Protein AF-A0A658KJU1-F1 (afdb_monomer_lite)

Secondary structure (DSSP, 8-state):
-PPPHHHHHHHHHHHTT---HHHHHHHHT--HHHHHHHHHHHHHHHTT--TT---------HHHHHHHHHHHHHHHHTT--

Structure (mmCIF, N/CA/C/O backbone):
data_AF-A0A658KJU1-F1
#
_entry.id   AF-A0A658KJU1-F1
#
loop_
_atom_site.group_PDB
_atom_site.id
_atom_site.type_symbol
_atom_site.label_atom_id
_atom_site.label_alt_id
_atom_site.label_comp_id
_atom_site.label_asym_id
_atom_site.label_entity_id
_atom_site.label_seq_id
_atom_site.pdbx_PDB_ins_code
_atom_site.Cartn_x
_atom_site.Cartn_y
_atom_site.Cartn_z
_atom_site.occupancy
_atom_site.B_iso_or_equiv
_atom_site.auth_seq_id
_atom_site.auth_comp_id
_atom_site.auth_asym_id
_atom_site.auth_atom_id
_atom_site.pdbx_PDB_model_num
ATOM 1 N N . ARG A 1 1 ? 2.192 -12.283 10.525 1.00 68.25 1 ARG A N 1
ATOM 2 C CA . ARG A 1 1 ? 1.543 -11.504 11.616 1.00 68.25 1 ARG A CA 1
ATOM 3 C C . ARG A 1 1 ? 0.092 -11.188 11.262 1.00 68.25 1 ARG A C 1
ATOM 5 O O . ARG A 1 1 ? -0.146 -10.714 10.146 1.00 68.25 1 ARG A O 1
ATOM 12 N N . ALA A 1 2 ? -0.828 -11.460 12.189 1.00 81.81 2 ALA A N 1
ATOM 13 C CA . ALA A 1 2 ? -2.234 -11.064 12.103 1.00 81.81 2 ALA A CA 1
ATOM 14 C C . ALA A 1 2 ? -2.390 -9.531 12.139 1.00 81.81 2 ALA A C 1
ATOM 16 O O . ALA A 1 2 ? -1.484 -8.821 12.590 1.00 81.81 2 ALA A O 1
ATOM 17 N N . PHE A 1 3 ? -3.500 -9.023 11.609 1.00 88.50 3 PHE A N 1
ATOM 18 C CA . PHE A 1 3 ? -3.851 -7.605 11.690 1.00 88.50 3 PHE A CA 1
ATOM 19 C C . PHE A 1 3 ? -4.509 -7.316 13.043 1.00 88.50 3 PHE A C 1
ATOM 21 O O . PHE A 1 3 ? -5.228 -8.162 13.560 1.00 88.50 3 PHE A O 1
ATOM 28 N N . SER A 1 4 ? -4.235 -6.148 13.627 1.00 93.12 4 SER A N 1
ATOM 29 C CA . SER A 1 4 ? -4.944 -5.696 14.830 1.00 93.12 4 SER A CA 1
ATOM 30 C C . SER A 1 4 ? -6.346 -5.203 14.483 1.00 93.12 4 SER A C 1
ATOM 32 O O . SER A 1 4 ? -6.574 -4.792 13.345 1.00 93.12 4 SER A O 1
ATOM 34 N N . ASP A 1 5 ? -7.239 -5.116 15.468 1.00 95.38 5 ASP A N 1
ATOM 35 C CA . ASP A 1 5 ? -8.601 -4.598 15.262 1.00 95.38 5 ASP A CA 1
ATOM 36 C C . ASP A 1 5 ? -8.599 -3.192 14.659 1.00 95.38 5 ASP A C 1
ATOM 38 O O . ASP A 1 5 ? -9.278 -2.935 13.671 1.00 95.38 5 ASP A O 1
ATOM 42 N N . ARG A 1 6 ? -7.722 -2.302 15.149 1.00 95.62 6 ARG A N 1
ATOM 43 C CA . ARG A 1 6 ? -7.532 -0.965 14.555 1.00 95.62 6 ARG A CA 1
ATOM 44 C C . ARG A 1 6 ? -7.107 -1.018 13.085 1.00 95.62 6 ARG A C 1
ATOM 46 O O . ARG A 1 6 ? -7.541 -0.186 12.295 1.00 95.62 6 ARG A O 1
ATOM 53 N N . SER A 1 7 ? -6.284 -1.997 12.704 1.00 94.06 7 SER A N 1
ATOM 54 C CA . SER A 1 7 ? -5.904 -2.193 11.300 1.00 94.06 7 SER A CA 1
ATOM 55 C C . SER A 1 7 ? -7.089 -2.693 10.470 1.00 94.06 7 SER A C 1
ATOM 57 O O . SER A 1 7 ? -7.304 -2.222 9.359 1.00 94.06 7 SER A O 1
ATOM 59 N N . ILE A 1 8 ? -7.881 -3.623 11.003 1.00 95.38 8 ILE A N 1
ATOM 60 C CA . ILE A 1 8 ? -9.073 -4.140 10.321 1.00 95.38 8 ILE A CA 1
ATOM 61 C C . ILE A 1 8 ? -10.090 -3.009 10.110 1.00 95.38 8 ILE A C 1
ATOM 63 O O . ILE A 1 8 ? -10.587 -2.843 8.996 1.00 95.38 8 ILE A O 1
ATOM 67 N N . SER A 1 9 ? -10.326 -2.171 11.123 1.00 97.44 9 SER A N 1
ATOM 68 C CA . SER A 1 9 ? -11.200 -0.997 11.012 1.00 97.44 9 SER A CA 1
ATOM 69 C C . SER A 1 9 ? -10.692 0.008 9.977 1.00 97.44 9 SER A C 1
ATOM 71 O O . SER A 1 9 ? -11.462 0.428 9.116 1.00 97.44 9 SER A O 1
ATOM 73 N N . ALA A 1 10 ? -9.395 0.339 9.984 1.00 97.38 10 ALA A N 1
ATOM 74 C CA . ALA A 1 10 ? -8.813 1.247 8.990 1.00 97.38 10 ALA A CA 1
ATOM 75 C C . ALA A 1 10 ? -8.953 0.695 7.561 1.00 97.38 10 ALA A C 1
ATOM 77 O O . ALA A 1 10 ? -9.289 1.432 6.636 1.00 97.38 10 ALA A O 1
ATOM 78 N N . ALA A 1 11 ? -8.745 -0.611 7.377 1.00 96.06 11 ALA A N 1
ATOM 79 C CA . ALA A 1 11 ? -8.927 -1.273 6.090 1.00 96.06 11 ALA A CA 1
ATOM 80 C C . ALA A 1 11 ? -10.382 -1.276 5.625 1.00 96.06 11 ALA A C 1
ATOM 82 O O . ALA A 1 11 ? -10.632 -1.021 4.450 1.00 96.06 11 ALA A O 1
ATOM 83 N N . ARG A 1 12 ? -11.343 -1.501 6.527 1.00 97.06 12 ARG A N 1
ATOM 84 C CA . ARG A 1 12 ? -12.771 -1.401 6.207 1.00 97.06 12 ARG A CA 1
ATOM 85 C C . ARG A 1 12 ? -13.136 0.009 5.744 1.00 97.06 12 ARG A C 1
ATOM 87 O O . ARG A 1 12 ? -13.808 0.143 4.725 1.00 97.06 12 ARG A O 1
ATOM 94 N N . LEU A 1 13 ? -12.688 1.045 6.454 1.00 98.12 13 LEU A N 1
ATOM 95 C CA . LEU A 1 13 ? -12.972 2.435 6.083 1.00 98.12 13 LEU A CA 1
ATOM 96 C C . LEU A 1 13 ? -12.487 2.743 4.661 1.00 98.12 13 LEU A C 1
ATOM 98 O O . LEU A 1 13 ? -13.255 3.255 3.854 1.00 98.12 13 LEU A O 1
ATOM 102 N N . VAL A 1 14 ? -11.253 2.360 4.327 1.00 97.19 14 VAL A N 1
ATOM 103 C CA . VAL A 1 14 ? -10.671 2.662 3.011 1.00 97.19 14 VAL A CA 1
ATOM 104 C C . VAL A 1 14 ? -11.232 1.770 1.902 1.00 97.19 14 VAL A C 1
ATOM 106 O O . VAL A 1 14 ? -11.675 2.264 0.871 1.00 97.19 14 VAL A O 1
ATOM 109 N N . LEU A 1 15 ? -11.200 0.450 2.084 1.00 93.94 15 LEU A N 1
ATOM 110 C CA . LEU A 1 15 ? -11.442 -0.509 0.999 1.00 93.94 15 LEU A CA 1
ATOM 111 C C . LEU A 1 15 ? -12.920 -0.867 0.816 1.00 93.94 15 LEU A C 1
ATOM 113 O O . LEU A 1 15 ? -13.284 -1.357 -0.247 1.00 93.94 15 LEU A O 1
ATOM 117 N N . VAL A 1 16 ? -13.755 -0.660 1.839 1.00 95.56 16 VAL A N 1
ATOM 118 C CA . VAL A 1 16 ? -15.186 -1.009 1.800 1.00 95.56 16 VAL A CA 1
ATOM 119 C C . VAL A 1 16 ? -16.056 0.243 1.779 1.00 95.56 16 VAL A C 1
ATOM 121 O O . VAL A 1 16 ? -17.004 0.305 1.006 1.00 95.56 16 VAL A O 1
ATOM 124 N N . MET A 1 17 ? -15.736 1.241 2.608 1.00 97.38 17 MET A N 1
ATOM 125 C CA . MET A 1 17 ? -16.551 2.458 2.739 1.00 97.38 17 MET A CA 1
ATOM 126 C C . MET A 1 17 ? -16.080 3.612 1.842 1.00 97.38 17 MET A C 1
ATOM 128 O O . MET A 1 17 ? -16.748 4.638 1.783 1.00 97.38 17 MET A O 1
ATOM 132 N N . GLY A 1 18 ? -14.944 3.463 1.152 1.00 96.12 18 GLY A N 1
ATOM 133 C CA . GLY A 1 18 ? -14.418 4.472 0.229 1.00 96.12 18 GLY A CA 1
ATOM 134 C C . GLY A 1 18 ? -13.810 5.708 0.900 1.00 96.12 18 GLY A C 1
ATOM 135 O O . GLY A 1 18 ? -13.590 6.710 0.223 1.00 96.12 18 GLY A O 1
ATOM 136 N N . ALA A 1 19 ? -13.526 5.657 2.206 1.00 97.44 19 ALA A N 1
ATOM 137 C CA . ALA A 1 19 ? -12.865 6.753 2.905 1.00 97.44 19 ALA A CA 1
ATOM 138 C C . ALA A 1 19 ? -11.430 6.948 2.394 1.00 97.44 19 ALA A C 1
ATOM 140 O O . ALA A 1 19 ? -10.720 5.998 2.046 1.00 97.44 19 ALA A O 1
ATOM 141 N N . SER A 1 20 ? -10.953 8.187 2.418 1.00 97.50 20 SER A N 1
ATOM 142 C CA . SER A 1 20 ? -9.549 8.483 2.166 1.00 97.50 20 SER A CA 1
ATOM 143 C C . SER A 1 20 ? -8.653 7.925 3.280 1.00 97.50 20 SER A C 1
ATOM 145 O O . SER A 1 20 ? -9.058 7.731 4.428 1.00 97.50 20 SER A O 1
ATOM 147 N N . VAL A 1 21 ? -7.369 7.729 2.965 1.00 96.19 21 VAL A N 1
ATOM 148 C CA . VAL A 1 21 ? -6.355 7.308 3.952 1.00 96.19 21 VAL A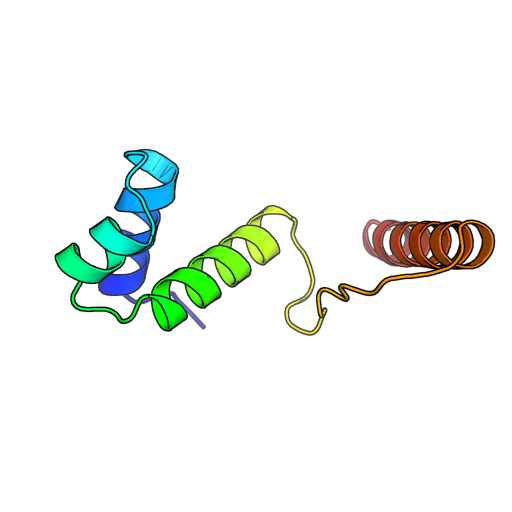 CA 1
ATOM 149 C C . VAL A 1 21 ? -6.256 8.294 5.122 1.00 96.19 21 VAL A C 1
ATOM 151 O O . VAL A 1 21 ? -5.984 7.893 6.252 1.00 96.19 21 VAL A O 1
ATOM 154 N N . SER A 1 22 ? -6.478 9.583 4.857 1.00 97.25 22 SER A N 1
ATOM 155 C CA . SER A 1 22 ? -6.448 10.635 5.872 1.00 97.25 22 SER A CA 1
ATOM 1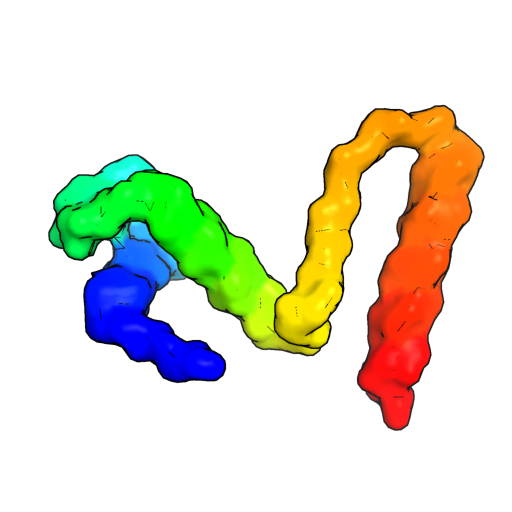56 C C . SER A 1 22 ? -7.615 10.523 6.850 1.00 97.25 22 SER A C 1
ATOM 158 O O . SER A 1 22 ? -7.387 10.615 8.054 1.00 97.25 22 SER A O 1
ATOM 160 N N . GLU A 1 23 ? -8.829 10.294 6.347 1.00 98.00 23 GLU A N 1
ATOM 161 C CA . GLU A 1 23 ? -10.029 10.099 7.172 1.00 98.00 23 GLU A CA 1
ATOM 162 C C . GLU A 1 23 ? -9.915 8.818 7.997 1.00 98.00 23 GLU A C 1
ATOM 164 O O . GLU A 1 23 ? -10.106 8.844 9.208 1.00 98.00 23 GLU A O 1
ATOM 169 N N . ALA A 1 24 ? -9.488 7.712 7.384 1.00 97.88 24 ALA A N 1
ATOM 170 C CA . ALA A 1 24 ? -9.295 6.454 8.099 1.00 97.88 24 ALA A CA 1
ATOM 171 C C . ALA A 1 24 ? -8.224 6.550 9.199 1.00 97.88 24 ALA A C 1
ATOM 173 O O . ALA A 1 24 ? -8.365 5.942 10.261 1.00 97.88 24 ALA A O 1
ATOM 174 N N . ALA A 1 25 ? -7.149 7.307 8.964 1.00 97.94 25 ALA A N 1
ATOM 175 C CA . ALA A 1 25 ? -6.118 7.565 9.967 1.00 97.94 25 ALA A CA 1
ATOM 176 C C . ALA A 1 25 ? -6.675 8.348 11.165 1.00 97.94 25 ALA A C 1
ATOM 178 O O . ALA A 1 25 ? -6.440 7.951 12.307 1.00 97.94 25 ALA A O 1
ATOM 179 N N . LEU A 1 26 ? -7.446 9.408 10.898 1.00 97.75 26 LEU A N 1
ATOM 180 C CA . LEU A 1 26 ? -8.114 10.207 11.925 1.00 97.75 26 LEU A CA 1
ATOM 181 C C . LEU A 1 26 ? -9.060 9.335 12.766 1.00 97.75 26 LEU A C 1
ATOM 183 O O . LEU A 1 26 ? -8.912 9.273 13.983 1.00 97.75 26 LEU A O 1
ATOM 187 N N . GLU A 1 27 ? -9.953 8.596 12.107 1.00 97.31 27 GLU A N 1
ATOM 188 C CA . GLU A 1 27 ? -11.015 7.813 12.751 1.00 97.31 27 GLU A CA 1
ATOM 189 C C . GLU A 1 27 ? -10.476 6.658 13.608 1.00 97.31 27 GLU A C 1
ATOM 191 O O . GLU A 1 27 ? -11.053 6.281 14.624 1.00 97.31 27 GLU A O 1
ATOM 196 N N . THR A 1 28 ? -9.333 6.084 13.224 1.00 96.56 28 THR A N 1
ATOM 197 C CA . THR A 1 28 ? -8.730 4.946 13.941 1.00 96.56 28 THR A CA 1
ATOM 198 C C . THR A 1 28 ? -7.624 5.338 14.921 1.00 96.56 28 THR A C 1
ATOM 200 O O . THR A 1 28 ? -7.059 4.467 15.595 1.00 96.56 28 THR A O 1
ATOM 203 N N . GLY A 1 29 ? -7.281 6.627 14.997 1.00 96.81 29 GLY A N 1
ATOM 204 C CA . GLY A 1 29 ? -6.148 7.126 15.781 1.00 96.81 29 GLY A CA 1
ATOM 205 C C . GLY A 1 29 ? -4.795 6.571 15.317 1.00 96.81 29 GLY A C 1
ATOM 206 O O . GLY A 1 29 ? -3.861 6.455 16.114 1.00 96.81 29 GLY A O 1
ATOM 207 N N . LEU A 1 30 ? -4.685 6.161 14.051 1.00 96.50 30 LEU A N 1
ATOM 208 C CA . LEU A 1 30 ? -3.442 5.691 13.440 1.00 96.50 30 LEU A CA 1
ATOM 209 C C . LEU A 1 30 ? -2.765 6.832 12.679 1.00 96.50 30 LEU A C 1
ATOM 211 O O . LEU A 1 30 ? -3.405 7.763 12.204 1.00 96.50 30 LEU A O 1
ATOM 215 N N . THR A 1 31 ? -1.448 6.746 12.487 1.00 97.62 31 THR A N 1
ATOM 216 C CA . THR A 1 31 ? -0.774 7.686 11.584 1.00 97.62 31 THR A CA 1
ATOM 217 C C . THR A 1 31 ? -1.063 7.318 10.129 1.00 97.62 31 THR A C 1
ATOM 219 O O . THR A 1 31 ? -1.178 6.138 9.779 1.00 97.62 31 THR A O 1
ATOM 222 N N . ARG A 1 32 ? -1.093 8.315 9.236 1.00 96.94 32 ARG A N 1
ATOM 223 C CA . ARG A 1 32 ? -1.272 8.090 7.788 1.00 96.94 32 ARG A CA 1
ATOM 224 C C . ARG A 1 32 ? -0.250 7.102 7.219 1.00 96.94 32 ARG A C 1
ATOM 226 O O . ARG A 1 32 ? -0.595 6.279 6.380 1.00 96.94 32 ARG A O 1
ATOM 233 N N . GLN A 1 33 ? 0.992 7.134 7.710 1.00 95.62 33 GLN A N 1
ATOM 234 C CA . GLN A 1 33 ? 2.041 6.194 7.302 1.00 95.62 33 GLN A CA 1
ATOM 235 C C . GLN A 1 33 ? 1.708 4.745 7.672 1.00 95.62 33 GLN A C 1
ATOM 237 O O . GLN A 1 33 ? 1.960 3.837 6.880 1.00 95.62 33 GLN A O 1
ATOM 242 N N . VAL A 1 34 ? 1.135 4.515 8.857 1.00 95.00 34 VAL A N 1
ATOM 243 C CA . VAL A 1 34 ? 0.705 3.176 9.278 1.00 95.00 34 VAL A CA 1
ATOM 244 C C . VAL A 1 34 ? -0.433 2.684 8.390 1.00 95.00 34 VAL A C 1
ATOM 246 O O . VAL A 1 34 ? -0.363 1.553 7.913 1.00 95.00 34 VAL A O 1
ATOM 249 N N . VAL A 1 35 ? -1.427 3.530 8.103 1.00 96.06 35 VAL A N 1
ATOM 250 C CA . VAL A 1 35 ? -2.537 3.175 7.202 1.00 96.06 35 VAL A CA 1
ATOM 251 C C . VAL A 1 35 ? -2.024 2.894 5.784 1.00 96.06 35 VAL A C 1
ATOM 253 O O . VAL A 1 35 ? -2.390 1.879 5.198 1.00 96.06 35 VAL A O 1
ATOM 256 N N . HIS A 1 36 ? -1.093 3.696 5.260 1.00 94.19 36 HIS A N 1
ATOM 257 C CA . HIS A 1 36 ? -0.454 3.437 3.963 1.00 94.19 36 HIS A CA 1
ATOM 258 C C . HIS A 1 36 ? 0.264 2.084 3.914 1.00 94.19 36 HIS A C 1
ATOM 260 O O . HIS A 1 36 ? 0.020 1.285 3.008 1.00 9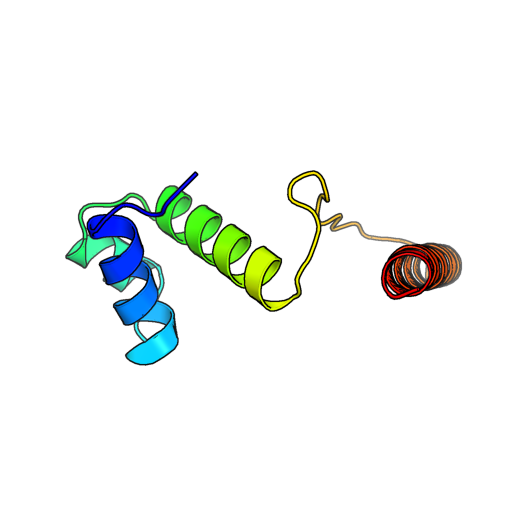4.19 36 HIS A O 1
ATOM 266 N N . ARG A 1 37 ? 1.127 1.791 4.896 1.00 92.44 37 ARG A N 1
ATOM 267 C CA . ARG A 1 37 ? 1.832 0.499 4.964 1.00 92.44 37 ARG A CA 1
ATOM 268 C C . ARG A 1 37 ? 0.858 -0.664 5.128 1.00 92.44 37 ARG A C 1
ATOM 270 O O . ARG A 1 37 ? 1.092 -1.742 4.589 1.00 92.44 37 ARG A O 1
ATOM 277 N N . LEU A 1 38 ? -0.231 -0.459 5.865 1.00 93.81 38 LEU A N 1
ATOM 278 C CA . LEU A 1 38 ? -1.293 -1.444 6.007 1.00 93.81 38 LEU A CA 1
ATOM 279 C C . LEU A 1 38 ? -1.963 -1.738 4.659 1.00 93.81 38 LEU A C 1
ATOM 281 O O . LEU A 1 38 ? -2.073 -2.911 4.308 1.00 93.81 38 LEU A O 1
ATOM 285 N N . MET A 1 39 ? -2.347 -0.714 3.888 1.00 93.12 39 MET A N 1
ATOM 286 C CA . MET A 1 39 ? -2.941 -0.903 2.556 1.00 93.12 39 MET A CA 1
ATOM 287 C C . MET A 1 39 ? -1.985 -1.642 1.620 1.00 93.12 39 MET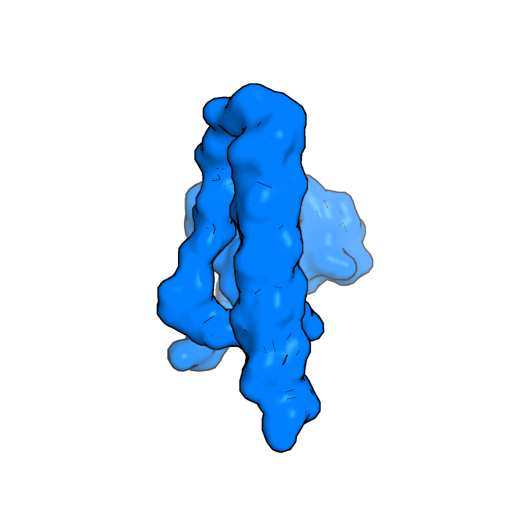 A C 1
ATOM 289 O O . MET A 1 39 ? -2.401 -2.581 0.945 1.00 93.12 39 MET A O 1
ATOM 293 N N . ALA A 1 40 ? -0.697 -1.281 1.630 1.00 89.38 40 ALA A N 1
ATOM 294 C CA . ALA A 1 40 ? 0.324 -1.970 0.844 1.00 89.38 40 ALA A CA 1
ATOM 295 C C . ALA A 1 40 ? 0.418 -3.461 1.211 1.00 89.38 40 ALA A C 1
ATOM 297 O O . ALA A 1 40 ? 0.420 -4.316 0.332 1.00 89.38 40 ALA A O 1
ATOM 298 N N . ARG A 1 41 ? 0.412 -3.791 2.509 1.00 88.75 41 ARG A N 1
ATOM 299 C CA . ARG A 1 41 ? 0.440 -5.185 2.985 1.00 88.75 41 ARG A CA 1
ATOM 300 C C . ARG A 1 41 ? -0.822 -5.970 2.636 1.00 88.75 41 ARG A C 1
ATOM 302 O O . ARG A 1 41 ? -0.728 -7.167 2.385 1.00 88.75 41 ARG A O 1
ATOM 309 N N . ILE A 1 42 ? -1.993 -5.336 2.681 1.00 89.00 42 ILE A N 1
ATOM 310 C CA . ILE A 1 42 ? -3.254 -5.981 2.291 1.00 89.00 42 ILE A CA 1
ATOM 311 C C . ILE A 1 42 ? -3.254 -6.244 0.788 1.00 89.00 42 ILE A C 1
ATOM 313 O O . ILE A 1 42 ? -3.547 -7.360 0.382 1.00 89.00 42 ILE A O 1
ATOM 317 N N . ARG A 1 43 ? -2.849 -5.264 -0.025 1.00 84.94 43 ARG A N 1
ATOM 318 C CA . ARG A 1 43 ? -2.743 -5.431 -1.477 1.00 84.94 43 ARG A CA 1
ATOM 319 C C . ARG A 1 43 ? -1.749 -6.523 -1.858 1.00 84.94 43 ARG A C 1
ATOM 321 O O . ARG A 1 43 ? -2.109 -7.390 -2.637 1.00 84.94 43 ARG A O 1
ATOM 328 N N . ALA A 1 44 ? -0.573 -6.547 -1.229 1.00 82.88 44 ALA A N 1
ATOM 329 C CA . ALA A 1 44 ? 0.402 -7.615 -1.432 1.00 82.88 44 ALA A CA 1
ATOM 330 C C . ALA A 1 44 ? -0.205 -8.997 -1.151 1.00 82.88 44 ALA A C 1
ATOM 332 O O . ALA A 1 44 ? -0.010 -9.910 -1.935 1.00 82.88 44 ALA A O 1
ATOM 333 N N . ARG A 1 45 ? -1.012 -9.143 -0.090 1.00 81.94 45 ARG A N 1
ATOM 334 C CA . ARG A 1 45 ? -1.736 -10.397 0.176 1.00 81.94 45 ARG A CA 1
ATOM 335 C C . ARG A 1 45 ? -2.819 -10.724 -0.846 1.00 81.94 45 ARG A C 1
ATOM 337 O O . ARG A 1 45 ? -3.001 -11.894 -1.146 1.00 81.94 45 ARG A O 1
ATOM 344 N N . LEU A 1 46 ? -3.558 -9.729 -1.334 1.00 80.88 46 LEU A N 1
ATOM 345 C CA . LEU A 1 46 ? -4.597 -9.936 -2.351 1.00 80.88 46 LEU A CA 1
ATOM 346 C C . LEU A 1 46 ? -3.996 -10.356 -3.695 1.00 80.88 46 LEU A C 1
ATOM 348 O O . LEU A 1 46 ? -4.566 -11.188 -4.387 1.00 80.88 46 LEU A O 1
ATOM 352 N N . GLU A 1 47 ? -2.834 -9.805 -4.034 1.00 79.88 47 GLU A N 1
ATOM 353 C CA . GLU A 1 47 ? -2.033 -10.180 -5.205 1.00 79.88 47 GLU A CA 1
ATOM 354 C C . GLU A 1 47 ? -1.176 -11.434 -4.946 1.00 79.88 47 GLU A C 1
ATOM 356 O O . GLU A 1 47 ? -0.343 -11.802 -5.771 1.00 79.88 47 GLU A O 1
ATOM 361 N N . ASP A 1 48 ? -1.363 -12.065 -3.782 1.00 76.50 48 ASP A N 1
ATOM 362 C CA . ASP A 1 48 ? -0.610 -13.208 -3.279 1.00 76.50 48 ASP A CA 1
ATOM 363 C C . ASP A 1 48 ? 0.915 -12.994 -3.275 1.00 76.50 48 ASP A C 1
ATOM 365 O O . ASP A 1 48 ? 1.656 -13.956 -3.188 1.00 76.50 48 ASP A O 1
ATOM 369 N N . LEU A 1 49 ? 1.438 -11.769 -3.374 1.00 76.62 49 LEU A N 1
ATOM 370 C CA . LEU A 1 49 ? 2.874 -11.480 -3.470 1.00 76.62 49 LEU A CA 1
ATOM 371 C C . LEU A 1 49 ? 3.645 -11.955 -2.224 1.00 76.62 49 LEU A C 1
ATOM 373 O O . LEU A 1 49 ? 3.139 -11.827 -1.101 1.00 76.62 49 LEU A O 1
ATOM 377 N N . PRO A 1 50 ? 4.888 -12.459 -2.378 1.00 77.12 50 PRO A N 1
ATOM 378 C CA . PRO A 1 50 ? 5.692 -12.880 -1.239 1.00 77.12 50 PRO A CA 1
ATOM 379 C C . PRO A 1 50 ? 5.987 -11.701 -0.314 1.00 77.12 50 PRO A C 1
ATOM 381 O O . PRO A 1 50 ? 6.129 -10.555 -0.744 1.00 77.12 50 PRO A O 1
ATOM 384 N N . ALA A 1 51 ? 6.077 -11.982 0.985 1.00 70.81 51 ALA A N 1
ATOM 385 C CA . ALA A 1 51 ? 6.231 -10.942 2.000 1.00 70.81 51 ALA A CA 1
ATOM 386 C C . ALA A 1 51 ? 7.573 -10.190 1.917 1.00 70.81 51 ALA A C 1
ATOM 388 O O . ALA A 1 51 ? 7.687 -9.098 2.472 1.00 70.81 51 ALA A O 1
ATOM 389 N N . ASP A 1 52 ? 8.570 -10.783 1.266 1.00 80.62 52 ASP A N 1
ATOM 390 C CA . ASP A 1 52 ? 9.916 -10.260 1.033 1.00 80.62 52 ASP A CA 1
ATOM 391 C C . ASP A 1 52 ? 10.057 -9.524 -0.308 1.00 80.62 52 ASP A C 1
ATOM 393 O O . ASP A 1 52 ? 11.116 -8.965 -0.595 1.00 80.62 52 ASP A O 1
ATOM 397 N N . TRP A 1 53 ? 8.999 -9.469 -1.121 1.00 83.50 53 TRP A N 1
ATOM 398 C CA . TRP A 1 53 ? 9.030 -8.719 -2.369 1.00 83.50 53 TRP A CA 1
ATOM 399 C C . TRP A 1 53 ? 8.880 -7.224 -2.126 1.00 83.50 53 TRP A C 1
ATOM 401 O O . TRP A 1 53 ? 8.047 -6.757 -1.345 1.00 83.50 53 TRP A O 1
ATOM 411 N N . VAL A 1 54 ? 9.689 -6.459 -2.851 1.00 81.50 54 VAL A N 1
ATOM 412 C CA . VAL A 1 54 ? 9.740 -5.004 -2.751 1.00 81.50 54 VAL A CA 1
ATOM 413 C C . VAL A 1 54 ? 9.247 -4.403 -4.057 1.00 81.50 54 VAL A C 1
ATOM 415 O O . VAL A 1 54 ? 9.714 -4.761 -5.138 1.00 81.50 54 VAL A O 1
ATOM 418 N N . LYS A 1 55 ? 8.312 -3.455 -3.961 1.00 82.31 55 LYS A N 1
ATOM 419 C CA . LYS A 1 55 ? 7.921 -2.639 -5.110 1.00 82.31 55 LYS A CA 1
ATOM 420 C C . LYS A 1 55 ? 9.061 -1.676 -5.439 1.00 82.31 55 LYS A C 1
ATOM 422 O O . LYS A 1 55 ? 9.424 -0.850 -4.604 1.00 82.31 55 LYS A O 1
ATOM 427 N N . VAL A 1 56 ? 9.588 -1.771 -6.653 1.00 86.25 56 VAL A N 1
ATOM 428 C CA . VAL A 1 56 ? 10.599 -0.848 -7.177 1.00 86.25 56 VAL A CA 1
ATOM 429 C C . VAL A 1 56 ? 9.899 0.201 -8.041 1.00 86.25 56 VAL A C 1
ATOM 431 O O . VAL A 1 56 ? 9.177 -0.148 -8.972 1.00 86.25 56 VAL A O 1
ATOM 434 N N . GLU A 1 57 ? 10.101 1.481 -7.731 1.00 88.81 57 GLU A N 1
ATOM 435 C CA . GLU A 1 57 ? 9.643 2.616 -8.543 1.00 88.81 57 GLU A CA 1
ATOM 436 C C . GLU A 1 57 ? 10.870 3.418 -8.992 1.00 88.81 57 GLU A C 1
ATOM 438 O O . GLU A 1 57 ? 11.592 3.965 -8.159 1.00 88.81 57 GLU A O 1
ATOM 443 N N . ALA A 1 58 ? 11.135 3.451 -10.301 1.00 91.56 58 ALA A N 1
ATOM 444 C CA . ALA A 1 58 ? 12.294 4.127 -10.880 1.00 91.56 58 ALA A CA 1
ATOM 445 C C . ALA A 1 58 ? 11.987 4.657 -12.288 1.00 91.56 58 ALA A C 1
ATOM 447 O O . ALA A 1 58 ? 11.222 4.048 -13.037 1.00 91.56 58 ALA A O 1
ATOM 448 N N . TRP A 1 59 ? 12.623 5.771 -12.657 1.00 95.75 59 TRP A N 1
ATOM 449 C CA . TRP A 1 59 ? 12.622 6.275 -14.029 1.00 95.75 59 TRP A CA 1
ATOM 450 C C . TRP A 1 59 ? 13.713 5.572 -14.833 1.00 95.75 59 TRP A C 1
ATOM 452 O O . TRP A 1 59 ? 14.875 5.571 -14.430 1.00 95.75 59 TRP A O 1
ATOM 462 N N . LEU A 1 60 ? 13.337 4.978 -15.964 1.00 96.06 60 LEU A N 1
ATOM 463 C CA . LEU A 1 60 ? 14.224 4.182 -16.808 1.00 96.06 60 LEU A CA 1
ATOM 464 C C . LEU A 1 60 ? 14.037 4.573 -18.282 1.00 96.06 60 LEU A C 1
ATOM 466 O O . LEU A 1 60 ? 12.918 4.908 -18.682 1.00 96.06 60 LEU A O 1
ATOM 470 N N . PRO A 1 61 ? 15.089 4.497 -19.116 1.00 97.69 61 PRO A N 1
ATOM 471 C CA . PRO A 1 61 ? 14.932 4.533 -20.565 1.00 97.69 61 PRO A CA 1
ATOM 472 C C . PRO A 1 61 ? 13.994 3.408 -21.047 1.00 97.69 61 PRO A C 1
ATOM 474 O O . PRO A 1 61 ? 13.988 2.335 -20.436 1.00 97.69 61 PRO A O 1
ATOM 477 N N . PRO A 1 62 ? 13.249 3.589 -22.156 1.00 96.06 62 PRO A N 1
ATOM 478 C CA . PRO A 1 62 ? 12.225 2.632 -22.591 1.00 96.06 62 PRO A CA 1
ATOM 479 C C . PRO A 1 62 ? 12.708 1.181 -22.728 1.00 96.06 62 PRO A C 1
ATOM 481 O O . PRO A 1 62 ? 12.001 0.267 -22.316 1.00 96.06 62 PRO A O 1
ATOM 484 N N . ALA A 1 63 ? 13.922 0.969 -23.249 1.00 93.38 63 ALA A N 1
ATOM 485 C CA . ALA A 1 63 ? 14.504 -0.368 -23.383 1.00 93.38 63 ALA A CA 1
ATOM 486 C C . ALA A 1 63 ? 14.685 -1.056 -22.016 1.00 93.38 63 ALA A C 1
ATOM 488 O O . ALA A 1 63 ? 14.160 -2.143 -21.796 1.00 93.38 63 ALA A O 1
ATOM 489 N N . ALA A 1 64 ? 15.314 -0.365 -21.059 1.00 95.62 64 ALA A N 1
ATOM 490 C CA . ALA A 1 64 ? 15.534 -0.888 -19.712 1.00 95.62 64 ALA A CA 1
ATOM 491 C C . ALA A 1 64 ? 14.220 -1.109 -18.941 1.00 95.62 64 ALA A C 1
ATOM 493 O O . ALA A 1 64 ? 14.109 -2.045 -18.151 1.00 95.62 64 ALA A O 1
ATOM 494 N N . ALA A 1 65 ? 13.202 -0.272 -19.175 1.00 95.75 65 ALA A N 1
ATOM 495 C CA . ALA A 1 65 ? 11.873 -0.491 -18.609 1.00 95.75 65 ALA A CA 1
ATOM 496 C C . ALA A 1 65 ? 11.247 -1.797 -19.130 1.00 95.75 65 ALA A C 1
ATOM 498 O O . ALA A 1 65 ? 10.667 -2.550 -18.346 1.00 95.75 65 ALA A O 1
ATOM 499 N N . GLY A 1 66 ? 11.401 -2.087 -20.427 1.00 93.88 66 GLY A N 1
ATOM 500 C CA . GLY A 1 66 ? 10.963 -3.344 -21.035 1.00 93.88 66 GLY A CA 1
ATOM 501 C C . GLY A 1 66 ? 11.611 -4.564 -20.381 1.00 93.88 66 GLY A C 1
ATOM 502 O O . GLY A 1 66 ? 10.904 -5.492 -19.985 1.00 93.88 66 GLY A O 1
ATOM 503 N N . ASP A 1 67 ? 12.928 -4.520 -20.179 1.00 95.31 67 ASP A N 1
ATOM 504 C CA . ASP A 1 67 ? 13.685 -5.611 -19.552 1.00 95.31 67 ASP A CA 1
ATOM 505 C C . ASP A 1 67 ? 13.225 -5.881 -18.111 1.00 95.31 67 ASP A C 1
ATOM 507 O O . ASP A 1 67 ? 12.987 -7.028 -17.723 1.00 95.31 67 ASP A O 1
ATOM 511 N N . VAL A 1 68 ? 13.028 -4.823 -17.316 1.00 95.06 68 VAL A N 1
ATOM 512 C CA . VAL A 1 68 ? 12.547 -4.936 -15.929 1.00 95.06 68 VAL A CA 1
ATOM 513 C C . VAL A 1 68 ? 11.131 -5.514 -15.876 1.00 95.06 68 VAL A C 1
ATOM 515 O O . VAL A 1 68 ? 10.843 -6.366 -15.030 1.00 95.06 68 VAL A O 1
ATOM 518 N N . LEU A 1 69 ? 10.244 -5.097 -16.783 1.00 92.62 69 LEU A N 1
ATOM 519 C CA . LEU A 1 69 ? 8.878 -5.621 -16.859 1.00 92.62 69 LEU A CA 1
ATOM 520 C C . LEU A 1 69 ? 8.856 -7.105 -17.246 1.00 92.62 69 LEU A C 1
ATOM 522 O O . LEU A 1 69 ? 8.129 -7.887 -16.624 1.00 92.62 69 LEU A O 1
ATOM 526 N N . ALA A 1 70 ? 9.669 -7.506 -18.226 1.00 94.88 70 ALA A N 1
ATOM 527 C CA . ALA A 1 70 ? 9.797 -8.899 -18.644 1.00 94.88 70 ALA A CA 1
ATOM 528 C C . ALA A 1 70 ? 10.330 -9.782 -17.504 1.00 94.88 70 ALA A C 1
ATOM 530 O O . ALA A 1 70 ? 9.754 -10.836 -17.211 1.00 94.88 70 ALA A O 1
ATOM 531 N N . LEU A 1 71 ? 11.365 -9.321 -16.794 1.00 94.50 71 LEU A N 1
ATOM 532 C CA . LEU A 1 71 ? 11.905 -10.008 -15.619 1.00 94.50 71 LEU A CA 1
ATOM 533 C C . LEU A 1 71 ? 10.845 -10.164 -14.519 1.00 94.50 71 LEU A C 1
ATOM 535 O O . LEU A 1 71 ? 10.640 -11.265 -14.006 1.00 94.50 71 LEU A O 1
ATOM 539 N N . ALA A 1 72 ? 10.119 -9.092 -14.191 1.00 91.56 72 ALA A N 1
ATOM 540 C CA . ALA A 1 72 ? 9.065 -9.125 -13.178 1.00 91.56 72 ALA A CA 1
ATOM 541 C C . ALA A 1 72 ? 7.918 -10.087 -13.539 1.00 91.56 72 ALA A C 1
ATOM 543 O O . ALA A 1 72 ? 7.298 -10.677 -12.650 1.00 91.56 72 ALA A O 1
ATOM 544 N N . GLN A 1 73 ? 7.603 -10.252 -14.827 1.00 89.75 73 GLN A N 1
ATOM 545 C CA . GLN A 1 73 ? 6.613 -11.228 -15.292 1.00 89.75 73 GLN A CA 1
ATOM 546 C C . GLN A 1 73 ? 7.133 -12.667 -15.185 1.00 89.75 73 GLN A C 1
ATOM 548 O O . GLN A 1 73 ? 6.396 -13.548 -14.736 1.00 89.75 73 GLN A O 1
ATOM 553 N N . SER A 1 74 ? 8.395 -12.901 -15.552 1.00 92.06 74 SER A N 1
ATOM 554 C CA . SER A 1 74 ? 9.046 -14.211 -15.432 1.00 92.06 74 SER A CA 1
ATOM 555 C C . SER A 1 74 ? 9.055 -14.700 -13.980 1.00 92.06 74 SER A C 1
ATOM 557 O O . SER A 1 74 ? 8.553 -15.786 -13.692 1.00 92.06 74 SER A O 1
ATOM 559 N N . LEU A 1 75 ? 9.492 -13.851 -13.042 1.00 91.38 75 LEU A N 1
ATOM 560 C CA . LEU A 1 75 ? 9.530 -14.174 -11.610 1.00 91.38 75 LEU A CA 1
ATOM 561 C C . LEU A 1 75 ? 8.141 -14.487 -11.030 1.00 91.38 75 LEU A C 1
ATOM 563 O O . LEU A 1 75 ? 8.011 -15.376 -10.192 1.00 91.38 75 LEU A O 1
ATOM 567 N N . ARG A 1 76 ? 7.089 -13.787 -11.482 1.00 85.12 76 ARG A N 1
ATOM 568 C CA . ARG A 1 76 ? 5.702 -14.087 -11.081 1.00 85.12 76 ARG A CA 1
ATOM 569 C C . ARG A 1 76 ? 5.223 -15.431 -11.629 1.00 85.12 76 ARG A C 1
ATOM 571 O O . ARG A 1 76 ? 4.597 -16.191 -10.898 1.00 85.12 76 ARG A O 1
ATOM 578 N N . SER A 1 77 ? 5.538 -15.729 -12.889 1.00 85.50 77 SER A N 1
ATOM 579 C CA . SER A 1 77 ? 5.089 -16.949 -13.576 1.00 85.50 77 SER A CA 1
ATOM 580 C C . SER A 1 77 ? 5.781 -18.204 -13.035 1.00 85.50 77 SER A C 1
ATOM 582 O O . SER A 1 77 ? 5.128 -19.223 -12.827 1.00 85.50 77 SER A O 1
ATOM 584 N N . ALA A 1 78 ? 7.081 -18.114 -12.731 1.00 85.75 78 ALA A N 1
ATOM 585 C CA . ALA A 1 78 ? 7.857 -19.194 -12.114 1.00 85.75 78 ALA A CA 1
ATOM 586 C C . ALA A 1 78 ? 7.331 -19.605 -10.729 1.00 85.75 78 ALA A C 1
ATOM 588 O O . ALA A 1 78 ? 7.617 -20.699 -10.263 1.00 85.75 78 ALA A O 1
ATOM 589 N N . ARG A 1 79 ? 6.566 -18.728 -10.071 1.00 75.25 79 ARG A N 1
ATOM 590 C CA . ARG A 1 79 ? 5.973 -18.984 -8.757 1.00 75.25 79 ARG A CA 1
ATOM 591 C C . ARG A 1 79 ? 4.573 -19.595 -8.823 1.00 75.25 79 ARG A C 1
ATOM 593 O O . ARG A 1 79 ? 4.118 -20.180 -7.851 1.00 75.25 79 ARG A O 1
ATOM 600 N N . SER A 1 80 ? 3.852 -19.387 -9.924 1.00 66.25 80 SER A N 1
ATOM 601 C CA . SER A 1 80 ? 2.513 -19.964 -10.115 1.00 66.25 80 SER A CA 1
ATOM 602 C C . SER A 1 80 ? 2.535 -21.433 -10.558 1.00 66.25 80 SER A C 1
ATOM 604 O O . SER A 1 80 ? 1.465 -22.019 -10.706 1.00 66.25 80 SER A O 1
ATOM 606 N N . GLN A 1 81 ? 3.725 -21.988 -10.810 1.00 55.19 81 GLN A N 1
ATOM 607 C CA . GLN A 1 81 ? 3.971 -23.398 -11.128 1.00 55.19 81 GLN A CA 1
ATOM 608 C C . GLN A 1 81 ? 4.372 -24.159 -9.866 1.00 55.19 81 GLN A C 1
ATOM 610 O O . GLN A 1 8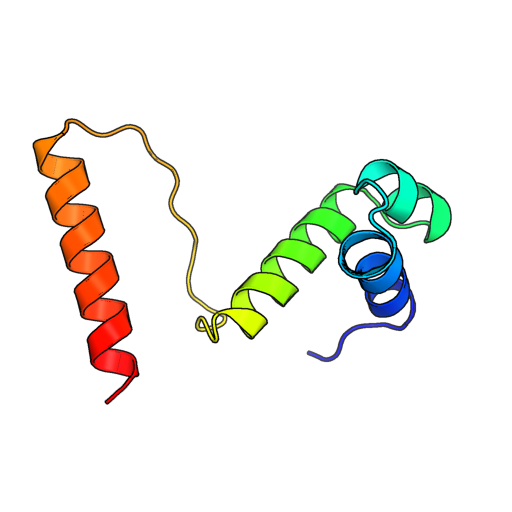1 ? 3.967 -25.336 -9.759 1.00 55.19 81 GLN A O 1
#

Foldseek 3Di:
DDDDPLLVQLCCCCVPVVDDLVVSCVVSVHDSVVSVVSVVVVVCVVVPHDPPDDDDDDDDDPVVVVVVVVVVVVVVVVVVD

Radius of gyration: 16.15 Å; chains: 1; bounding box: 32×34×39 Å

pLDDT: mean 90.47, std 8.54, range [55.19, 98.12]

Sequence (81 aa):
RAFSDRSISAARLVLVMGASVSEAALETGLTRQVVHRLMARIRARLEDLPADWVKVEAWLPPAAAGDVLALAQSLRSARSQ

InterPro domains:
  IPR032428 TrfB transcriptional repressor protein [PF16509] (6-68)
  IPR053721 Fimbrial Adhesin Regulatory Protein [G3DSA:1.10.10.2690] (1-81)

Organism: NCBI:txid25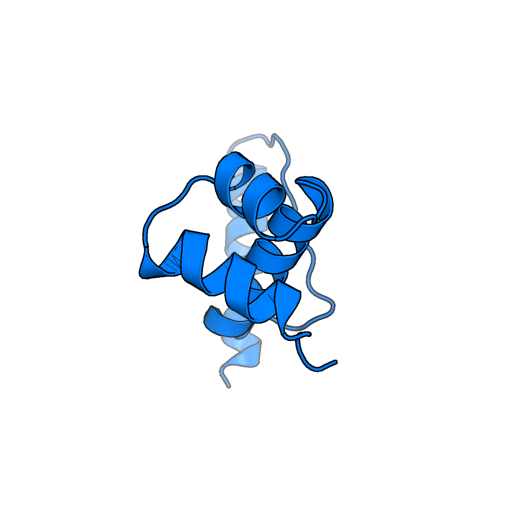1724